Protein AF-A0A9Q3QC47-F1 (afdb_monomer)

Radius of gyration: 22.68 Å; Cα contacts (8 Å, |Δi|>4): 13; chains: 1; bounding box: 54×27×54 Å

Structure (mmCIF, N/CA/C/O backbone):
data_AF-A0A9Q3QC47-F1
#
_entry.id   AF-A0A9Q3QC47-F1
#
loop_
_atom_site.group_PDB
_atom_site.id
_atom_site.type_symbol
_atom_site.label_atom_id
_atom_site.label_alt_id
_atom_site.label_comp_id
_atom_site.label_asym_id
_atom_site.label_entity_id
_atom_site.label_seq_id
_atom_site.pdbx_PDB_ins_code
_atom_site.Cartn_x
_atom_site.Cartn_y
_atom_site.Cartn_z
_atom_site.occupancy
_atom_site.B_iso_or_equiv
_atom_site.auth_seq_id
_atom_site.auth_comp_id
_atom_site.auth_asym_id
_atom_site.auth_atom_id
_atom_site.pdbx_PDB_model_num
ATOM 1 N N . MET A 1 1 ? -28.672 -5.223 14.395 1.00 54.38 1 MET A N 1
ATOM 2 C CA . MET A 1 1 ? -27.732 -6.183 15.034 1.00 54.38 1 MET A CA 1
ATOM 3 C C . MET A 1 1 ? -26.542 -6.596 14.155 1.00 54.38 1 MET A C 1
ATOM 5 O O . MET A 1 1 ? -25.446 -6.690 14.689 1.00 54.38 1 MET A O 1
ATOM 9 N N . LYS A 1 2 ? -26.691 -6.798 12.832 1.00 61.84 2 LYS A N 1
ATOM 10 C CA . LYS A 1 2 ? -25.588 -7.261 11.954 1.00 61.84 2 LYS A CA 1
ATOM 11 C C . LYS A 1 2 ? -24.378 -6.303 11.859 1.00 61.84 2 LYS A C 1
ATOM 13 O O . LYS A 1 2 ? -23.245 -6.766 11.855 1.00 61.84 2 LYS A O 1
ATOM 18 N N . LYS A 1 3 ? -24.607 -4.979 11.837 1.00 67.12 3 LYS A N 1
ATOM 19 C CA . LYS A 1 3 ? -23.544 -3.955 11.699 1.00 67.12 3 LYS A CA 1
ATOM 20 C C . LYS A 1 3 ? -22.609 -3.881 12.919 1.00 67.12 3 LYS A C 1
ATOM 22 O O . LYS A 1 3 ? -21.399 -3.842 12.747 1.00 67.12 3 LYS A O 1
ATOM 27 N N . LYS A 1 4 ? -23.169 -3.945 14.137 1.00 75.50 4 LYS A N 1
ATOM 28 C CA . LYS A 1 4 ? -22.404 -3.904 15.399 1.00 75.50 4 LYS A CA 1
ATOM 29 C C . LYS A 1 4 ? -21.450 -5.098 15.515 1.00 75.50 4 LYS A C 1
ATOM 31 O O . LYS A 1 4 ? -20.255 -4.910 15.656 1.00 75.50 4 LYS A O 1
ATOM 36 N N . ARG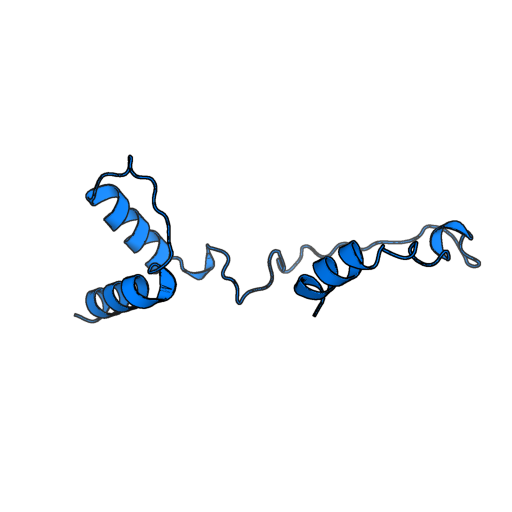 A 1 5 ? -21.961 -6.308 15.259 1.00 82.06 5 ARG A N 1
ATOM 37 C CA . ARG A 1 5 ? -21.166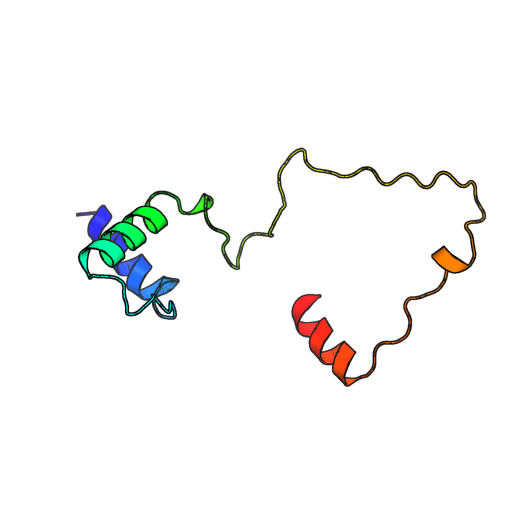 -7.548 15.274 1.00 82.06 5 ARG A CA 1
ATOM 38 C C . ARG A 1 5 ? -20.002 -7.531 14.271 1.00 82.06 5 ARG A C 1
ATOM 40 O O . ARG A 1 5 ? -18.933 -8.051 14.563 1.00 82.06 5 ARG A O 1
ATOM 47 N N . ARG A 1 6 ? -20.208 -6.924 13.095 1.00 84.50 6 ARG A N 1
ATOM 48 C CA . ARG A 1 6 ? -19.160 -6.742 12.076 1.00 84.50 6 ARG A CA 1
ATOM 49 C C . ARG A 1 6 ? -18.092 -5.743 12.533 1.00 84.50 6 ARG A C 1
ATOM 51 O O . ARG A 1 6 ? -16.914 -6.004 12.319 1.00 84.50 6 ARG A O 1
ATOM 58 N N . LYS A 1 7 ? -18.496 -4.640 13.172 1.00 85.94 7 LYS A N 1
ATOM 59 C CA . LYS A 1 7 ? -17.580 -3.637 13.736 1.00 85.94 7 LYS A CA 1
ATOM 60 C C . LYS A 1 7 ? -16.715 -4.234 14.843 1.00 85.94 7 LYS A C 1
ATOM 62 O O . LYS A 1 7 ? -15.502 -4.085 14.796 1.00 85.94 7 LYS A O 1
ATOM 67 N N . ASP A 1 8 ? -17.315 -4.994 15.755 1.00 88.31 8 ASP A N 1
ATOM 68 C CA . ASP A 1 8 ? -16.591 -5.650 16.850 1.00 88.31 8 ASP A CA 1
ATOM 69 C C . ASP A 1 8 ? -15.549 -6.653 16.319 1.00 88.31 8 ASP A C 1
ATOM 71 O O . ASP A 1 8 ? -14.403 -6.664 16.765 1.00 88.31 8 ASP A O 1
ATOM 75 N N . PHE A 1 9 ? -15.915 -7.445 15.303 1.00 88.56 9 PHE A N 1
ATOM 76 C CA . PHE A 1 9 ? -14.991 -8.373 14.644 1.00 88.56 9 PHE A CA 1
ATOM 77 C C . PHE A 1 9 ? -13.847 -7.648 13.919 1.00 88.56 9 PHE A C 1
ATOM 79 O O . PHE A 1 9 ? -12.696 -8.071 13.995 1.00 88.56 9 PHE A O 1
ATOM 86 N N . PHE A 1 10 ? -14.145 -6.537 13.243 1.00 86.31 10 PHE A N 1
ATOM 87 C CA . PHE A 1 10 ? -13.144 -5.713 12.564 1.00 86.31 10 PHE A CA 1
ATOM 88 C C . PHE A 1 10 ? -12.159 -5.073 13.546 1.00 86.31 10 PHE A C 1
ATOM 90 O O . PHE A 1 10 ? -10.954 -5.105 13.308 1.00 86.31 10 PHE A 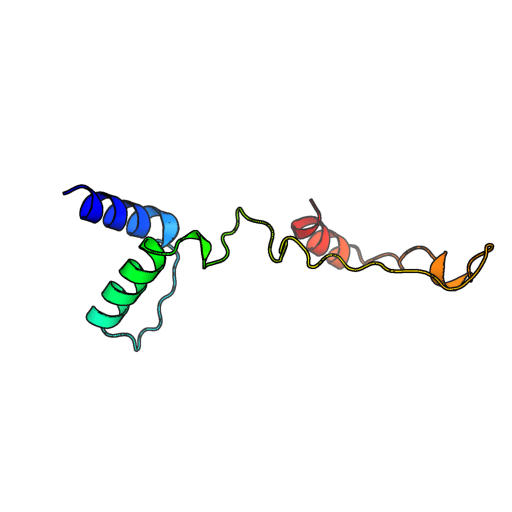O 1
ATOM 97 N N . ILE A 1 11 ? -12.652 -4.565 14.679 1.00 87.75 11 ILE A N 1
ATOM 98 C CA . ILE A 1 11 ? -11.805 -3.989 15.727 1.00 87.75 11 ILE A CA 1
ATOM 99 C C . ILE A 1 11 ? -10.890 -5.063 16.329 1.00 87.75 11 ILE A C 1
ATOM 101 O O . ILE A 1 11 ? -9.685 -4.853 16.434 1.00 87.75 11 ILE A O 1
ATOM 105 N N . ALA A 1 12 ? -11.445 -6.227 16.680 1.00 87.75 12 ALA A N 1
ATOM 106 C CA . ALA A 1 12 ? -10.692 -7.313 17.308 1.00 87.75 12 ALA A CA 1
ATOM 107 C C . ALA A 1 12 ? -9.699 -8.009 16.361 1.00 87.75 12 ALA A C 1
ATOM 109 O O . ALA A 1 12 ? -8.700 -8.561 16.821 1.00 87.75 12 ALA A O 1
ATOM 110 N N . GLY A 1 13 ? -9.989 -8.015 15.058 1.00 85.44 13 GLY A N 1
ATOM 111 C CA . GLY A 1 13 ? -9.148 -8.627 14.035 1.00 85.44 13 GLY A CA 1
ATOM 112 C C . GLY A 1 13 ? -8.153 -7.644 13.425 1.00 85.44 13 GLY A C 1
ATOM 113 O O . GLY A 1 13 ? -6.952 -7.777 13.624 1.00 85.44 13 GLY A O 1
ATOM 114 N N . GLN A 1 14 ? -8.654 -6.664 12.670 1.00 81.69 14 GLN A N 1
ATOM 115 C CA . GLN A 1 14 ? -7.827 -5.811 11.810 1.00 81.69 14 GLN A CA 1
ATOM 116 C C . GLN A 1 14 ? -7.253 -4.583 12.519 1.00 81.69 14 GLN A C 1
ATOM 118 O O . GLN A 1 14 ? -6.178 -4.123 12.153 1.00 81.69 14 GLN A O 1
ATOM 123 N N . LEU A 1 15 ? -7.924 -4.062 13.550 1.00 84.62 15 LEU A N 1
ATOM 124 C CA . LEU A 1 15 ? -7.432 -2.895 14.297 1.00 84.62 15 LEU A CA 1
ATOM 125 C C . LEU A 1 15 ? -6.704 -3.253 15.596 1.00 84.62 15 LEU A C 1
ATOM 127 O O . LEU A 1 15 ? -6.312 -2.354 16.336 1.00 84.62 15 LEU A O 1
ATOM 131 N N . LYS A 1 16 ? -6.485 -4.541 15.877 1.00 84.38 16 LYS A N 1
ATOM 132 C CA . LYS A 1 16 ? -5.838 -4.994 17.116 1.00 84.38 16 LYS A CA 1
ATOM 133 C C . LYS A 1 16 ? -4.436 -4.405 17.301 1.00 84.38 16 LYS A C 1
ATOM 135 O O . LYS A 1 16 ? -4.054 -4.067 18.416 1.00 84.38 16 LYS A O 1
ATOM 140 N N . GLU A 1 17 ? -3.693 -4.275 16.207 1.00 83.75 17 GLU A N 1
ATOM 141 C CA . GLU A 1 17 ? -2.330 -3.725 16.185 1.00 83.75 17 GLU A CA 1
ATOM 142 C C . GLU A 1 17 ? -2.292 -2.265 15.703 1.00 83.75 17 GLU A C 1
ATOM 144 O O . GLU A 1 17 ? -1.221 -1.663 15.592 1.00 83.75 17 GLU A O 1
ATOM 149 N N . ALA A 1 18 ? -3.458 -1.670 15.428 1.00 85.00 18 ALA A N 1
ATOM 150 C CA . ALA A 1 18 ? -3.541 -0.318 14.904 1.00 85.00 18 ALA A CA 1
ATOM 151 C C . ALA A 1 18 ? -3.168 0.708 15.980 1.00 85.00 18 ALA A C 1
ATOM 153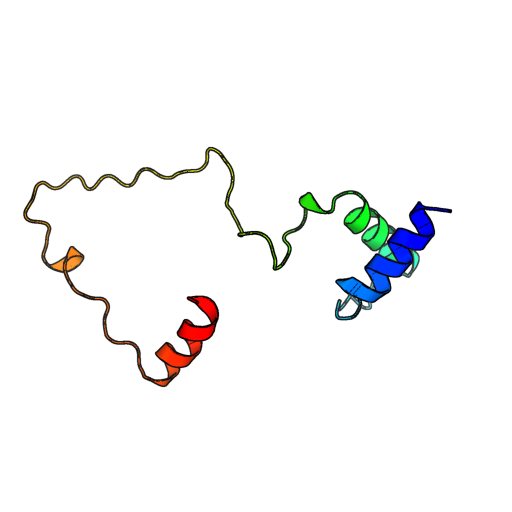 O O . ALA A 1 18 ? -3.769 0.784 17.053 1.00 85.00 18 ALA A O 1
ATOM 154 N N . LYS A 1 19 ? -2.190 1.558 15.664 1.00 87.06 19 LYS A N 1
ATOM 155 C CA . LYS A 1 19 ? -1.787 2.681 16.514 1.00 87.06 19 LYS A CA 1
ATOM 156 C C . LYS A 1 19 ? -2.520 3.937 16.056 1.00 87.06 19 LYS A C 1
ATOM 158 O O . LYS A 1 19 ? -2.124 4.576 15.086 1.00 87.06 19 LYS A O 1
ATOM 163 N N . LEU A 1 20 ? -3.608 4.277 16.742 1.00 87.00 20 LEU A N 1
ATOM 164 C CA . LEU A 1 20 ? -4.328 5.533 16.517 1.00 87.00 20 LEU A CA 1
ATOM 165 C C . LEU A 1 20 ? -3.639 6.681 17.263 1.00 87.00 20 LEU A C 1
ATOM 167 O O . LEU A 1 20 ? -3.131 6.482 18.367 1.00 87.00 20 LEU A O 1
ATOM 171 N N . ASN A 1 21 ? -3.663 7.886 16.685 1.00 90.50 21 ASN A N 1
ATOM 172 C CA . ASN A 1 21 ? -3.140 9.081 17.349 1.00 90.50 21 ASN A CA 1
ATOM 173 C C . ASN A 1 21 ? -3.839 9.283 18.714 1.00 90.50 21 ASN A C 1
ATOM 175 O O . ASN A 1 21 ? -5.060 9.130 18.835 1.00 90.50 21 ASN A O 1
ATOM 179 N N . GLN A 1 22 ? -3.053 9.608 19.742 1.00 88.62 22 GLN A N 1
ATOM 180 C CA . GLN A 1 22 ? -3.521 9.856 21.105 1.00 88.62 22 GLN A CA 1
ATOM 181 C C . GLN A 1 22 ? -4.367 11.131 21.213 1.00 88.62 22 GLN A C 1
ATOM 183 O O . GLN A 1 22 ? -5.243 11.198 22.068 1.00 88.62 22 GLN A O 1
ATOM 188 N N . GLU A 1 23 ? -4.172 12.093 20.311 1.00 92.94 23 GLU A N 1
ATOM 189 C CA . GLU A 1 23 ? -4.931 13.352 20.263 1.00 92.94 23 GLU A CA 1
ATOM 190 C C . GLU A 1 23 ? -6.380 13.169 19.778 1.00 92.94 23 GLU A C 1
ATOM 192 O O . GLU A 1 23 ? -7.212 14.067 19.908 1.00 92.94 23 GLU A O 1
ATOM 197 N N . LEU A 1 24 ? -6.713 12.004 19.209 1.00 89.31 24 LEU A N 1
ATOM 198 C CA . LEU A 1 24 ? -8.064 11.720 18.739 1.00 89.31 24 LEU A CA 1
ATOM 199 C C . LEU A 1 24 ? -9.010 11.490 19.920 1.00 89.31 24 LEU A C 1
ATOM 201 O O . LEU A 1 24 ? -8.835 10.561 20.712 1.00 89.31 24 LEU A O 1
ATOM 205 N N . THR A 1 25 ? -10.087 12.271 19.961 1.00 93.44 25 THR A N 1
ATOM 206 C CA . THR A 1 25 ? -11.209 12.014 20.873 1.00 93.44 25 THR A CA 1
ATOM 207 C C . THR A 1 25 ? -11.908 10.694 20.533 1.00 93.44 25 THR A C 1
ATOM 209 O O . THR A 1 25 ? -11.864 10.218 19.396 1.00 93.44 25 THR A O 1
ATOM 212 N N . GLU A 1 26 ? -12.608 10.105 21.504 1.00 89.75 26 GLU A N 1
ATOM 213 C CA . GLU A 1 26 ? -13.329 8.836 21.314 1.00 89.75 26 GLU A CA 1
ATOM 214 C C . GLU A 1 26 ? -14.331 8.898 20.155 1.00 89.75 26 GLU A C 1
ATOM 216 O O . GLU A 1 26 ? -14.347 8.012 19.306 1.00 89.75 26 GLU A O 1
ATOM 221 N N . LYS A 1 27 ? -15.074 10.005 20.031 1.00 92.50 27 LYS A N 1
ATOM 222 C CA . LYS A 1 27 ? -16.012 10.229 18.917 1.00 92.50 27 LYS A CA 1
ATOM 223 C C . LYS A 1 27 ? -15.319 10.228 17.553 1.00 92.50 27 LYS A C 1
ATOM 225 O O . LYS A 1 27 ? -15.867 9.720 16.577 1.00 92.50 27 LYS A O 1
ATOM 230 N N . MET A 1 28 ? -14.117 10.799 17.467 1.00 92.00 28 MET A N 1
ATOM 231 C CA . MET A 1 28 ? -13.343 10.805 16.223 1.00 92.00 28 MET A CA 1
ATOM 232 C C . MET A 1 28 ? -12.840 9.406 15.879 1.00 92.00 28 MET A C 1
ATOM 234 O O . MET A 1 28 ? -12.899 9.015 14.716 1.00 92.00 28 MET A O 1
ATOM 238 N N . LYS A 1 29 ? -12.401 8.635 16.882 1.00 90.81 29 LYS A N 1
ATOM 239 C CA . LYS A 1 29 ? -12.004 7.233 16.692 1.00 90.81 29 LYS A CA 1
ATOM 240 C C . LYS A 1 29 ? -13.181 6.391 16.214 1.00 90.81 29 LYS A C 1
ATOM 242 O O . LYS A 1 29 ? -13.036 5.646 15.254 1.00 90.81 29 LYS A O 1
ATOM 247 N N . GLU A 1 30 ? -14.356 6.547 16.817 1.00 91.06 30 GLU A N 1
ATOM 248 C CA . GLU A 1 30 ? -15.555 5.827 16.383 1.00 91.06 30 GLU A CA 1
ATOM 249 C C . GLU A 1 30 ? -15.920 6.137 14.934 1.00 91.06 30 GLU A C 1
ATOM 251 O O . GLU A 1 30 ? -16.140 5.205 14.158 1.00 91.06 30 GLU A O 1
ATOM 256 N N . LYS A 1 31 ? -15.914 7.425 14.564 1.00 93.12 31 LYS A N 1
ATOM 257 C CA . LYS A 1 31 ? -16.196 7.874 13.197 1.00 93.12 31 LYS A CA 1
ATOM 258 C C . LYS A 1 31 ? -15.161 7.355 12.197 1.00 93.12 31 LYS A C 1
ATOM 260 O O . LYS A 1 31 ? -15.530 6.962 11.096 1.00 93.12 31 LYS A O 1
ATOM 265 N N . LEU A 1 32 ? -13.884 7.325 12.579 1.00 90.81 32 LEU A N 1
ATOM 266 C CA . LEU A 1 32 ? -12.814 6.753 11.763 1.00 90.81 32 LEU A CA 1
ATOM 267 C C . LEU A 1 32 ? -13.047 5.260 11.514 1.00 90.81 32 LEU A C 1
ATOM 269 O O . LEU A 1 32 ? -12.991 4.816 10.373 1.00 90.81 32 LEU A O 1
ATOM 273 N N . ILE A 1 33 ? -13.347 4.492 12.565 1.00 90.75 33 ILE A N 1
ATOM 274 C CA . ILE A 1 33 ? -13.611 3.053 12.446 1.00 90.75 33 ILE A CA 1
ATOM 275 C C . ILE A 1 33 ? -14.826 2.805 11.547 1.00 90.75 33 ILE A C 1
ATOM 277 O O . ILE A 1 33 ? -14.798 1.892 10.725 1.00 90.75 33 ILE A O 1
ATOM 281 N N . ASP A 1 34 ? -15.879 3.615 11.679 1.00 91.75 34 ASP A N 1
ATOM 282 C CA . ASP A 1 34 ? -17.056 3.510 10.814 1.00 91.75 34 ASP A CA 1
ATOM 283 C C . ASP A 1 34 ? -16.714 3.773 9.344 1.00 91.75 34 ASP A C 1
ATOM 285 O O . ASP A 1 34 ? -17.146 3.009 8.484 1.00 91.75 34 ASP A O 1
ATOM 289 N N . LEU A 1 35 ? -15.882 4.779 9.063 1.00 92.38 35 LEU A N 1
ATOM 290 C CA . LEU A 1 35 ? -15.441 5.111 7.707 1.00 92.38 35 LEU A CA 1
ATOM 291 C C . LEU A 1 35 ? -14.601 3.981 7.087 1.00 92.38 35 LEU A C 1
ATOM 293 O O . LEU A 1 35 ? -14.850 3.586 5.949 1.00 92.38 35 LEU A O 1
ATOM 297 N N . LEU A 1 36 ? -13.664 3.407 7.848 1.00 89.56 36 LEU A N 1
ATOM 298 C CA . LEU A 1 36 ? -12.849 2.266 7.405 1.00 89.56 36 LEU A CA 1
ATOM 299 C C . LEU A 1 36 ? -13.709 1.028 7.093 1.00 89.56 36 LEU A C 1
ATOM 301 O O . LEU A 1 36 ? -13.446 0.303 6.137 1.00 89.56 36 LEU A O 1
ATOM 305 N N . LEU A 1 37 ? -14.760 0.789 7.882 1.00 89.00 37 LEU A N 1
ATOM 306 C CA . LEU A 1 37 ? -15.705 -0.313 7.668 1.00 89.00 37 LEU A CA 1
ATOM 307 C C . LEU A 1 37 ? -16.642 -0.100 6.480 1.00 89.00 37 LEU A C 1
ATOM 309 O O . LEU A 1 37 ? -17.100 -1.078 5.877 1.00 89.00 37 LEU A O 1
ATOM 313 N N . GLU A 1 38 ? -16.998 1.153 6.213 1.00 91.94 38 GLU A N 1
ATOM 314 C CA . GLU A 1 38 ? -17.901 1.536 5.135 1.00 91.94 38 GLU A CA 1
ATOM 315 C C . GLU A 1 38 ? -17.215 1.443 3.770 1.00 91.94 38 GLU A C 1
ATOM 317 O O . GLU A 1 38 ? -17.815 0.913 2.835 1.00 91.94 38 GLU A O 1
ATOM 322 N N . TYR A 1 39 ? -15.944 1.851 3.686 1.00 88.88 39 TYR A N 1
ATOM 323 C CA . TYR A 1 39 ? -15.177 1.906 2.438 1.00 88.88 39 TYR A CA 1
ATOM 324 C C . TYR A 1 39 ? -13.915 1.027 2.472 1.00 88.88 39 TYR A C 1
ATOM 326 O O . TYR A 1 39 ? -12.818 1.542 2.275 1.00 88.88 39 TYR A O 1
ATOM 334 N N . PRO A 1 40 ? -14.024 -0.300 2.678 1.00 82.50 40 PRO A N 1
ATOM 335 C CA . PRO A 1 40 ? -12.853 -1.165 2.842 1.00 82.50 40 PRO A CA 1
ATOM 336 C C . PRO A 1 40 ? -11.920 -1.150 1.623 1.00 82.50 40 PRO A C 1
ATOM 338 O O . PRO A 1 40 ? -10.710 -1.156 1.791 1.00 82.50 40 PRO A O 1
ATOM 341 N N . ASN A 1 41 ? -12.471 -1.039 0.411 1.00 80.44 41 ASN A N 1
ATOM 342 C CA . ASN A 1 41 ? -11.699 -1.055 -0.839 1.00 80.44 41 ASN A CA 1
ATOM 343 C C . ASN A 1 41 ? -11.022 0.290 -1.156 1.00 80.44 41 ASN A C 1
ATOM 345 O O . ASN A 1 41 ? -10.279 0.391 -2.127 1.00 80.44 41 ASN A O 1
ATOM 349 N N . ALA A 1 42 ? -11.333 1.350 -0.402 1.00 84.50 42 ALA A N 1
ATOM 350 C CA . ALA A 1 42 ? -10.692 2.653 -0.578 1.00 84.50 42 ALA A CA 1
ATOM 351 C C . ALA A 1 42 ? -9.330 2.729 0.132 1.00 84.50 42 ALA A C 1
ATOM 353 O O . ALA A 1 42 ? -8.575 3.675 -0.086 1.00 84.50 42 ALA A O 1
ATOM 354 N N . PHE A 1 43 ? -9.021 1.748 0.983 1.00 83.81 43 PHE A N 1
ATOM 355 C CA . PHE A 1 43 ? -7.783 1.669 1.744 1.00 83.81 43 PHE A CA 1
ATOM 356 C C . PHE A 1 43 ? -6.993 0.446 1.298 1.00 83.81 43 PHE A C 1
ATOM 358 O O . PHE A 1 43 ? -7.559 -0.622 1.088 1.00 83.81 43 PHE A O 1
ATOM 365 N N . ALA A 1 44 ? -5.678 0.600 1.170 1.00 79.19 44 ALA A N 1
ATOM 366 C CA . ALA A 1 44 ? -4.815 -0.518 0.826 1.00 79.19 44 ALA A CA 1
ATOM 367 C C . ALA A 1 44 ? -4.750 -1.518 1.987 1.00 79.19 44 ALA A C 1
ATOM 369 O O . ALA A 1 44 ? -4.548 -1.133 3.142 1.00 79.19 44 ALA A O 1
ATOM 370 N N . THR A 1 45 ? -4.885 -2.801 1.664 1.00 78.06 45 THR A N 1
ATOM 371 C CA . THR A 1 45 ? -4.626 -3.903 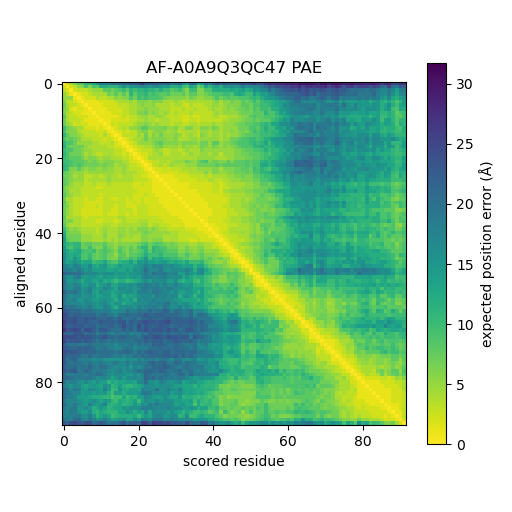2.592 1.00 78.06 45 THR A CA 1
ATOM 372 C C . THR A 1 45 ? -3.322 -4.606 2.227 1.00 78.06 45 THR A C 1
ATOM 374 O O . THR A 1 45 ? -2.812 -4.476 1.119 1.00 78.06 45 THR A O 1
ATOM 377 N N . ASP A 1 46 ? -2.778 -5.378 3.161 1.00 75.19 46 ASP A N 1
ATOM 378 C CA . ASP A 1 46 ? -1.606 -6.240 2.968 1.00 75.19 46 ASP A CA 1
ATOM 379 C C . ASP A 1 46 ? -1.838 -7.379 1.957 1.00 75.19 46 ASP A C 1
ATOM 381 O O . ASP A 1 46 ? -0.890 -8.014 1.500 1.00 75.19 46 ASP A O 1
ATOM 385 N N . LYS A 1 47 ? -3.100 -7.642 1.605 1.00 75.31 47 LYS A N 1
ATOM 386 C CA . LYS A 1 47 ? -3.513 -8.718 0.695 1.00 75.31 47 LYS A CA 1
ATOM 387 C C . LYS A 1 47 ? -3.652 -8.274 -0.755 1.00 75.31 47 LYS A C 1
ATOM 389 O O . LYS A 1 47 ? -3.747 -9.129 -1.633 1.00 75.31 47 LYS A O 1
ATOM 394 N N . GLU A 1 48 ? -3.711 -6.971 -1.006 1.00 73.06 48 GLU A N 1
ATOM 395 C CA . GLU A 1 48 ? -3.986 -6.418 -2.329 1.00 73.06 48 GLU A CA 1
ATOM 396 C C . GLU A 1 48 ? -2.733 -5.740 -2.894 1.00 73.06 48 GLU A C 1
ATOM 398 O O . GLU A 1 48 ? -2.063 -4.986 -2.183 1.00 73.06 48 GLU A O 1
ATOM 403 N N . PRO A 1 49 ? -2.389 -5.980 -4.172 1.00 72.88 49 PRO A N 1
ATOM 404 C CA . PRO A 1 49 ? -1.242 -5.332 -4.784 1.00 72.88 49 PRO A CA 1
ATOM 405 C C . PRO A 1 49 ? -1.468 -3.818 -4.855 1.00 72.88 49 PRO A C 1
ATOM 407 O O . PRO A 1 49 ? -2.445 -3.335 -5.433 1.00 72.88 49 PRO A O 1
ATOM 410 N N . LEU A 1 50 ? -0.531 -3.060 -4.288 1.00 71.12 50 LEU A N 1
ATOM 411 C CA . LEU A 1 50 ? -0.517 -1.604 -4.382 1.00 71.12 50 LEU A CA 1
ATOM 412 C C . LEU A 1 50 ? -0.401 -1.173 -5.851 1.00 71.12 50 LEU A C 1
ATOM 414 O O . LEU A 1 50 ? 0.505 -1.598 -6.563 1.00 71.12 50 LEU A O 1
ATOM 418 N N . GLY A 1 51 ? -1.294 -0.286 -6.294 1.00 67.62 51 GLY A N 1
ATOM 419 C CA . GLY A 1 51 ? -1.132 0.425 -7.566 1.00 67.62 51 GLY A CA 1
ATOM 420 C C . GLY A 1 51 ? -1.514 -0.348 -8.832 1.00 67.62 51 GLY A C 1
ATOM 421 O O . GLY A 1 51 ? -1.225 0.135 -9.924 1.00 67.62 51 GLY A O 1
ATOM 422 N N . ALA A 1 52 ? -2.206 -1.487 -8.732 1.00 66.75 52 ALA A N 1
ATOM 423 C CA . ALA A 1 52 ? -2.781 -2.180 -9.892 1.00 66.75 52 ALA A CA 1
ATOM 424 C C . ALA A 1 52 ? -4.038 -1.457 -10.428 1.00 66.75 52 ALA A C 1
ATOM 426 O O . ALA A 1 52 ? -5.134 -2.015 -10.475 1.00 66.75 52 ALA A O 1
ATOM 427 N N . ILE A 1 53 ? -3.897 -0.180 -10.799 1.00 71.38 53 ILE A N 1
ATOM 428 C CA . ILE A 1 53 ? -4.991 0.623 -11.346 1.00 71.38 53 ILE A CA 1
ATOM 429 C C . ILE A 1 53 ? -5.196 0.218 -12.807 1.00 71.38 53 ILE A C 1
ATOM 431 O O . ILE A 1 53 ? -4.341 0.447 -13.666 1.00 71.38 53 ILE A O 1
ATOM 435 N N . SER A 1 54 ? -6.353 -0.371 -13.103 1.00 73.88 54 SER A N 1
ATOM 436 C CA . SER A 1 54 ? -6.742 -0.710 -14.472 1.00 73.88 54 SER A CA 1
ATOM 437 C C . SER A 1 54 ? -6.649 0.519 -15.384 1.00 73.88 54 SER A C 1
ATOM 439 O O . SER A 1 54 ? -7.182 1.580 -15.055 1.00 73.88 54 SER A O 1
ATOM 441 N N . GLY A 1 55 ? -5.978 0.379 -16.529 1.00 80.06 55 GLY A N 1
ATOM 442 C CA . GLY A 1 55 ? -5.822 1.45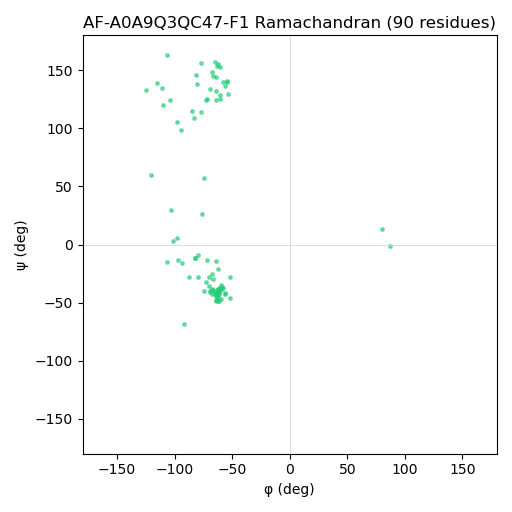2 -17.519 1.00 80.06 55 GLY A CA 1
ATOM 443 C C . GLY A 1 55 ? -4.625 2.387 -17.304 1.00 80.06 55 GLY A C 1
ATOM 444 O O . GLY A 1 55 ? -4.414 3.260 -18.135 1.00 80.06 55 GLY A O 1
ATOM 445 N N . HIS A 1 56 ? -3.822 2.196 -16.250 1.00 80.06 56 HIS A N 1
ATOM 446 C CA . HIS A 1 56 ? -2.588 2.965 -16.002 1.00 80.06 56 HIS A CA 1
ATOM 447 C C . HIS A 1 56 ? -1.313 2.178 -16.361 1.00 80.06 56 HIS A C 1
ATOM 449 O O . HIS A 1 56 ? -0.266 2.351 -15.740 1.00 80.06 56 HIS A O 1
ATOM 455 N N . GLY A 1 57 ? -1.398 1.279 -17.345 1.00 81.50 57 GLY A N 1
ATOM 456 C CA . GLY A 1 57 ? -0.215 0.612 -17.889 1.00 81.50 57 GLY A CA 1
ATOM 457 C C . GLY A 1 57 ? 0.715 1.621 -18.566 1.00 81.50 57 GLY A C 1
ATOM 458 O O . GLY A 1 57 ? 0.248 2.585 -19.170 1.00 81.50 57 GLY A O 1
ATOM 459 N N . VAL A 1 58 ? 2.025 1.405 -18.459 1.00 83.56 58 VAL A N 1
ATOM 460 C CA . VAL A 1 58 ? 3.034 2.232 -19.130 1.00 83.56 58 VAL A CA 1
ATOM 461 C C . VAL A 1 58 ? 3.685 1.411 -20.233 1.00 83.56 58 VAL A C 1
ATOM 463 O O . VAL A 1 58 ? 4.320 0.394 -19.952 1.00 83.56 58 VAL A O 1
ATOM 466 N N . ASP A 1 59 ? 3.566 1.884 -21.472 1.00 85.38 59 ASP A N 1
ATOM 467 C CA . ASP A 1 59 ? 4.287 1.321 -22.610 1.00 85.38 59 ASP A CA 1
ATOM 468 C C . ASP A 1 59 ? 5.695 1.919 -22.669 1.00 85.38 59 ASP A C 1
ATOM 470 O O . ASP A 1 59 ? 5.891 3.095 -22.981 1.00 85.38 59 ASP A O 1
ATOM 474 N N . ILE A 1 60 ? 6.696 1.100 -22.349 1.00 85.06 60 ILE A N 1
ATOM 475 C CA . ILE A 1 60 ? 8.107 1.488 -22.412 1.00 85.06 60 ILE A CA 1
ATOM 476 C C . ILE A 1 60 ? 8.683 0.976 -23.732 1.00 85.06 60 ILE A C 1
ATOM 478 O O . ILE A 1 60 ? 8.944 -0.217 -23.888 1.00 85.06 60 ILE A O 1
ATOM 482 N N . ILE A 1 61 ? 8.898 1.889 -24.680 1.00 85.69 61 ILE A N 1
ATOM 483 C CA . ILE A 1 61 ? 9.478 1.585 -25.993 1.00 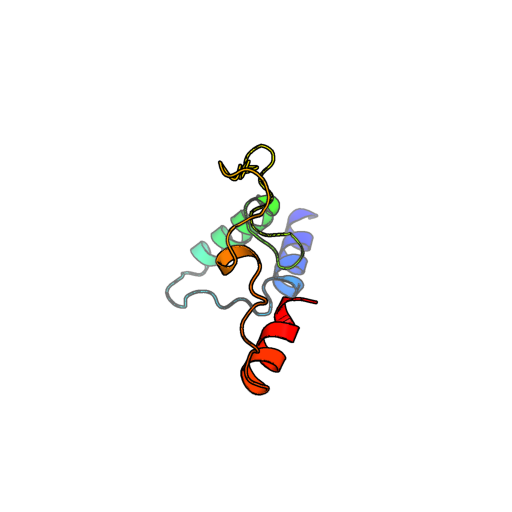85.69 61 ILE A CA 1
ATOM 484 C C . ILE A 1 61 ? 10.936 2.049 -26.015 1.00 85.69 61 ILE A C 1
ATOM 486 O O . ILE A 1 61 ? 11.244 3.212 -25.756 1.00 85.69 61 ILE A O 1
ATOM 490 N N . ILE A 1 62 ? 11.848 1.130 -26.334 1.00 83.12 62 ILE A N 1
ATOM 491 C CA . ILE A 1 62 ? 13.261 1.452 -26.542 1.00 83.12 62 ILE A CA 1
ATOM 492 C C . ILE A 1 62 ? 13.426 1.900 -27.997 1.00 83.12 62 ILE A C 1
ATOM 494 O O . ILE A 1 62 ? 13.281 1.095 -28.911 1.00 83.12 62 ILE A O 1
ATOM 498 N N . ASN A 1 63 ? 13.783 3.166 -28.213 1.00 82.69 63 ASN A N 1
ATOM 499 C CA . ASN A 1 63 ? 13.980 3.755 -29.549 1.00 82.69 63 ASN A CA 1
ATOM 500 C C . ASN A 1 63 ? 15.310 3.343 -30.222 1.00 82.69 63 ASN A C 1
ATOM 502 O O . ASN A 1 63 ? 15.872 4.104 -31.005 1.00 82.69 63 ASN A O 1
ATOM 506 N N . LEU A 1 64 ? 15.862 2.178 -29.876 1.00 81.62 64 LEU A N 1
ATOM 507 C CA . LEU A 1 64 ? 17.132 1.672 -30.399 1.00 81.62 64 LEU A CA 1
ATOM 508 C C . LEU A 1 64 ? 16.912 0.291 -31.005 1.00 81.62 64 LEU A C 1
ATOM 510 O O . LEU A 1 64 ? 16.319 -0.586 -30.375 1.00 81.62 64 LEU A O 1
ATOM 514 N N . GLU A 1 65 ? 17.438 0.088 -32.206 1.00 80.56 65 GLU A N 1
ATOM 515 C CA . GLU A 1 65 ? 17.456 -1.221 -32.848 1.00 80.56 65 GLU A CA 1
ATOM 516 C C . GLU A 1 65 ? 18.549 -2.112 -32.240 1.00 80.56 65 GLU A C 1
ATOM 518 O O . GLU A 1 65 ? 19.519 -1.640 -31.640 1.00 80.56 65 GLU A O 1
ATOM 523 N N . LYS A 1 66 ? 18.386 -3.433 -32.361 1.00 78.75 66 LYS A N 1
ATOM 524 C CA . LYS A 1 66 ? 19.395 -4.387 -31.884 1.00 78.75 66 LYS A CA 1
ATOM 525 C C . LYS A 1 66 ? 20.684 -4.254 -32.717 1.00 78.75 66 LYS A C 1
ATOM 527 O O . LYS A 1 66 ? 20.589 -4.092 -33.931 1.00 78.75 66 LYS A O 1
ATOM 532 N N . PRO A 1 67 ? 21.873 -4.430 -32.111 1.00 86.12 67 PRO A N 1
ATOM 533 C CA . PRO A 1 67 ? 22.106 -4.821 -30.719 1.00 86.12 67 PRO A CA 1
ATOM 534 C C . PRO A 1 67 ? 21.974 -3.649 -29.730 1.00 86.12 67 PRO A C 1
ATOM 536 O O . PRO A 1 67 ? 22.482 -2.558 -29.962 1.00 86.12 67 PRO A O 1
ATOM 539 N N . TYR A 1 68 ? 21.326 -3.894 -28.584 1.00 82.69 68 TYR A N 1
ATOM 540 C CA . TYR A 1 68 ? 21.178 -2.885 -27.527 1.00 82.69 68 TYR A CA 1
ATOM 541 C C . TYR A 1 68 ? 22.534 -2.467 -26.939 1.00 82.69 68 TYR A C 1
ATOM 543 O O . TYR A 1 68 ? 23.466 -3.268 -26.901 1.00 82.69 68 TYR A O 1
ATOM 551 N N . SER A 1 69 ? 22.628 -1.245 -26.404 1.00 83.69 69 SER A N 1
ATOM 552 C CA . SER A 1 69 ? 23.844 -0.764 -25.732 1.00 83.69 69 SER A CA 1
ATOM 553 C C . SER A 1 69 ? 24.287 -1.712 -24.602 1.00 83.69 69 SER A C 1
ATOM 555 O O . SER A 1 69 ? 23.432 -2.166 -23.830 1.00 83.69 69 SER A O 1
ATOM 557 N N . PRO A 1 70 ? 25.604 -1.953 -24.420 1.00 82.12 70 PRO A N 1
ATOM 558 C CA . PRO A 1 70 ? 26.127 -2.759 -23.3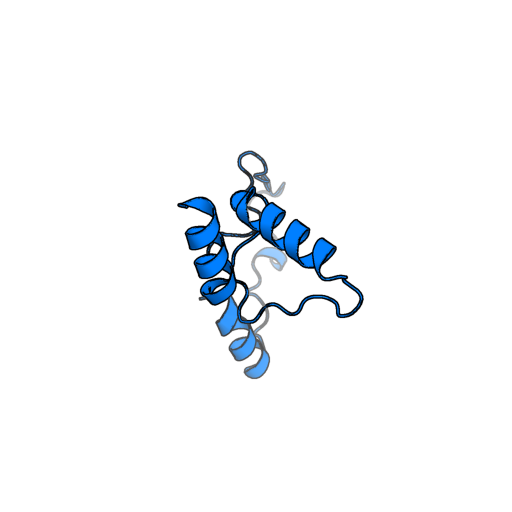17 1.00 82.12 70 PRO A CA 1
ATOM 559 C C . PRO A 1 70 ? 25.625 -2.313 -21.941 1.00 82.12 70 PRO A C 1
ATOM 561 O O . PRO A 1 70 ? 25.520 -3.135 -21.043 1.00 82.12 70 PRO A O 1
ATOM 564 N N . LEU A 1 71 ? 25.290 -1.029 -21.764 1.00 81.00 71 LEU A N 1
ATOM 565 C CA . LEU A 1 71 ? 24.751 -0.500 -20.507 1.00 81.00 71 LEU A CA 1
ATOM 566 C C . LEU A 1 71 ? 23.438 -1.168 -20.082 1.00 81.00 71 LEU A C 1
ATOM 568 O O . LEU A 1 71 ? 23.259 -1.427 -18.898 1.00 81.00 71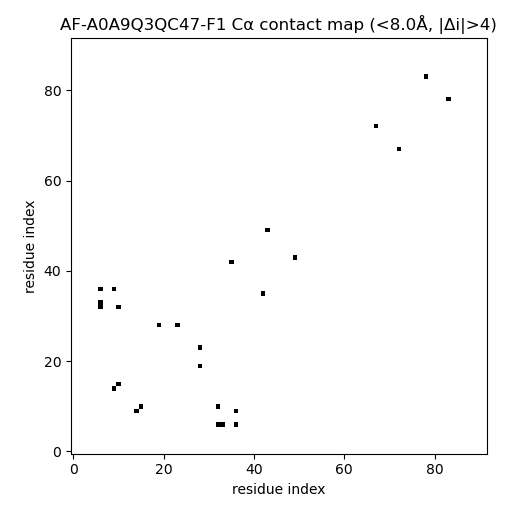 LEU A O 1
ATOM 572 N N . ILE A 1 72 ? 22.555 -1.465 -21.037 1.00 82.19 72 ILE A N 1
ATOM 573 C CA . ILE A 1 72 ? 21.248 -2.096 -20.785 1.00 82.19 72 ILE A CA 1
ATOM 574 C C . ILE A 1 72 ? 21.409 -3.611 -20.598 1.00 82.19 72 ILE A C 1
ATOM 576 O O . ILE A 1 72 ? 20.632 -4.246 -19.896 1.00 82.19 72 ILE A O 1
ATOM 580 N N . GLN A 1 73 ? 22.435 -4.193 -21.220 1.00 81.06 73 GLN A N 1
ATOM 581 C CA . GLN A 1 73 ? 22.722 -5.627 -21.150 1.00 81.06 73 GLN A CA 1
ATOM 582 C C . GLN A 1 73 ? 23.502 -6.032 -19.892 1.00 81.06 73 GLN A C 1
ATOM 584 O O . GLN A 1 73 ? 23.662 -7.224 -19.629 1.00 81.06 73 GLN A O 1
ATOM 589 N N . ARG A 1 74 ? 24.040 -5.067 -19.135 1.00 84.56 74 ARG A N 1
ATOM 590 C CA . ARG A 1 74 ? 24.810 -5.358 -17.924 1.00 84.56 74 ARG A CA 1
ATOM 591 C C . ARG A 1 74 ? 23.904 -6.016 -16.881 1.00 84.56 74 ARG A C 1
ATOM 593 O O . ARG A 1 74 ? 22.825 -5.489 -16.608 1.00 84.56 74 ARG A O 1
ATOM 600 N N . PRO A 1 75 ? 24.342 -7.125 -16.258 1.00 83.31 75 PRO A N 1
ATOM 601 C CA . PRO A 1 75 ? 23.632 -7.654 -15.108 1.00 83.31 75 PRO A CA 1
ATOM 602 C C . PRO A 1 75 ? 23.628 -6.606 -13.992 1.00 83.31 75 PRO A C 1
ATOM 604 O O . PRO A 1 75 ? 24.545 -5.783 -13.890 1.00 83.31 75 PRO A O 1
ATOM 607 N N . ALA A 1 76 ? 22.606 -6.657 -13.138 1.00 83.19 76 ALA A N 1
ATOM 608 C CA . ALA A 1 76 ? 22.607 -5.867 -11.917 1.00 83.19 76 ALA A CA 1
ATOM 609 C C . ALA A 1 76 ? 23.885 -6.165 -11.119 1.00 83.19 76 ALA A C 1
ATOM 611 O O . ALA A 1 76 ? 24.327 -7.316 -11.036 1.00 83.19 76 ALA A O 1
ATOM 612 N N . TYR A 1 77 ? 24.483 -5.125 -10.539 1.00 83.75 77 TYR A N 1
ATOM 613 C CA . TYR A 1 77 ? 25.632 -5.312 -9.662 1.00 83.75 77 TYR A CA 1
ATOM 614 C C . TYR A 1 77 ? 25.255 -6.244 -8.503 1.00 83.75 77 TYR A C 1
ATOM 616 O O . TYR A 1 77 ? 24.145 -6.134 -7.971 1.00 83.75 77 TYR A O 1
ATOM 624 N N . PRO A 1 78 ? 26.152 -7.162 -8.101 1.00 85.12 78 PRO A N 1
ATOM 625 C CA . PRO A 1 78 ? 25.860 -8.082 -7.017 1.00 85.12 78 PRO A CA 1
ATOM 626 C C . PRO A 1 78 ? 25.597 -7.294 -5.733 1.00 85.12 78 PRO A C 1
ATOM 628 O O . PRO A 1 78 ? 26.418 -6.483 -5.300 1.00 85.12 78 PRO A O 1
ATOM 631 N N . ALA A 1 79 ? 24.439 -7.537 -5.123 1.00 87.56 79 ALA A N 1
ATOM 632 C CA . ALA A 1 79 ? 24.126 -7.003 -3.808 1.00 87.56 79 ALA A CA 1
ATOM 633 C C . ALA A 1 79 ? 25.039 -7.648 -2.750 1.00 87.56 79 ALA A C 1
ATOM 635 O O . ALA A 1 79 ? 25.425 -8.813 -2.871 1.00 87.56 79 ALA A O 1
ATOM 636 N N . SER A 1 80 ? 25.366 -6.904 -1.689 1.00 92.69 80 SER A N 1
ATOM 637 C CA . SER A 1 80 ? 26.075 -7.476 -0.539 1.00 92.69 80 SER A CA 1
ATOM 638 C C . SER A 1 80 ? 25.223 -8.567 0.130 1.00 92.69 80 SER A C 1
ATOM 640 O O . SER A 1 80 ? 23.995 -8.498 0.035 1.00 92.69 80 SER A O 1
ATOM 642 N N . PRO A 1 81 ? 25.818 -9.546 0.844 1.00 91.06 81 PRO A N 1
ATOM 643 C CA . PRO A 1 81 ? 25.055 -10.618 1.494 1.00 91.06 81 PRO A CA 1
ATOM 644 C C . PRO A 1 81 ? 23.917 -10.087 2.375 1.00 91.06 81 PRO A C 1
ATOM 646 O O . PRO A 1 81 ? 22.768 -10.483 2.220 1.00 91.06 81 PRO A O 1
ATOM 649 N N . ARG A 1 82 ? 24.212 -9.067 3.189 1.00 91.56 82 ARG A N 1
ATOM 650 C CA . ARG A 1 82 ? 23.226 -8.391 4.039 1.00 91.56 82 ARG A CA 1
ATOM 651 C C . ARG A 1 82 ? 22.126 -7.684 3.239 1.00 91.56 82 ARG A C 1
ATOM 653 O O . ARG A 1 82 ? 20.966 -7.713 3.635 1.00 91.56 82 ARG A O 1
ATOM 660 N N . ALA A 1 83 ? 22.480 -7.015 2.139 1.00 90.81 83 ALA A N 1
ATOM 661 C CA . ALA A 1 83 ? 21.493 -6.347 1.290 1.00 90.81 83 ALA A CA 1
ATOM 662 C C . ALA A 1 83 ? 20.592 -7.365 0.581 1.00 90.81 83 ALA A C 1
ATOM 664 O O . ALA A 1 83 ? 19.391 -7.146 0.463 1.00 90.81 83 ALA A O 1
ATOM 665 N N . ARG A 1 84 ? 21.160 -8.494 0.153 1.00 89.75 84 ARG A N 1
ATOM 666 C CA . ARG A 1 84 ? 20.421 -9.585 -0.472 1.00 89.75 84 ARG A CA 1
ATOM 667 C C . ARG A 1 84 ? 19.415 -10.213 0.492 1.00 89.75 84 ARG A C 1
ATOM 669 O O . ARG A 1 84 ? 18.252 -10.317 0.129 1.00 89.75 84 ARG A O 1
ATOM 676 N N . GLU A 1 85 ? 19.829 -10.544 1.714 1.00 91.44 85 GLU A N 1
ATOM 677 C CA . GLU A 1 85 ? 18.935 -11.088 2.750 1.00 91.44 85 GLU A CA 1
ATOM 678 C C . GLU A 1 85 ? 17.744 -10.160 3.031 1.00 91.44 85 GLU A C 1
ATOM 680 O O . GLU A 1 85 ? 16.608 -10.618 3.121 1.00 91.44 85 GLU A O 1
ATOM 685 N N . ALA A 1 86 ? 17.979 -8.845 3.112 1.00 89.50 86 ALA A N 1
ATOM 686 C CA . ALA A 1 86 ? 16.912 -7.868 3.317 1.00 89.50 86 ALA A CA 1
ATOM 687 C C . ALA A 1 86 ? 15.949 -7.774 2.118 1.00 89.50 86 ALA A C 1
ATOM 689 O O . ALA A 1 86 ? 14.739 -7.656 2.304 1.00 89.50 86 ALA A O 1
ATOM 690 N N . LEU A 1 87 ? 16.468 -7.841 0.887 1.00 88.38 87 LEU A N 1
ATOM 691 C CA . LEU A 1 87 ? 15.658 -7.796 -0.335 1.00 88.38 87 LEU A CA 1
ATOM 692 C C . LEU A 1 87 ? 14.821 -9.068 -0.530 1.00 88.38 87 LEU A C 1
ATOM 694 O O . LEU A 1 87 ? 13.682 -8.986 -0.985 1.00 88.38 87 LEU A O 1
ATOM 698 N N . GLU A 1 88 ? 15.345 -10.236 -0.151 1.00 89.31 88 GLU A N 1
ATOM 699 C CA . GLU A 1 88 ? 14.643 -11.521 -0.276 1.00 89.31 88 GLU A CA 1
ATOM 700 C C . GLU A 1 88 ? 13.348 -11.592 0.554 1.00 89.31 88 GLU A C 1
ATOM 702 O O . GLU A 1 88 ? 12.452 -12.365 0.214 1.00 89.31 88 GLU A O 1
ATOM 707 N N . VAL A 1 89 ? 13.195 -10.756 1.588 1.00 88.19 89 VAL A N 1
ATOM 708 C CA . VAL A 1 89 ? 11.939 -10.624 2.355 1.00 88.19 89 VAL A CA 1
ATOM 709 C C . VAL A 1 89 ? 10.807 -10.034 1.506 1.00 88.19 89 VAL A C 1
ATOM 711 O O . VAL A 1 89 ? 9.643 -10.348 1.737 1.00 88.19 89 VAL A O 1
ATOM 714 N N . HIS A 1 90 ? 11.139 -9.193 0.525 1.00 83.94 90 HIS A N 1
ATOM 715 C CA . HIS A 1 90 ? 10.171 -8.406 -0.243 1.00 83.94 90 HIS A CA 1
ATOM 716 C C . HIS A 1 90 ? 9.955 -8.897 -1.681 1.00 83.94 90 HIS A C 1
ATOM 718 O O . HIS A 1 90 ? 9.004 -8.463 -2.322 1.00 83.94 90 HIS A O 1
ATOM 724 N N . ILE A 1 91 ? 10.838 -9.755 -2.200 1.00 83.00 91 ILE A N 1
ATOM 725 C CA . ILE A 1 91 ? 10.825 -10.216 -3.603 1.00 83.00 91 ILE A CA 1
ATOM 726 C C . ILE A 1 91 ? 10.118 -11.578 -3.777 1.00 83.00 91 ILE A C 1
ATOM 728 O O . ILE A 1 91 ? 9.833 -11.966 -4.907 1.00 83.00 91 ILE A O 1
ATOM 732 N N . LYS A 1 92 ? 9.851 -12.307 -2.686 1.00 59.53 92 LYS A N 1
ATOM 733 C CA . LYS A 1 92 ? 9.251 -13.653 -2.723 1.00 59.53 92 LYS A CA 1
ATOM 734 C C . LYS A 1 92 ? 7.838 -13.703 -3.294 1.00 59.53 92 LYS A C 1
ATOM 736 O O . LYS A 1 92 ? 7.021 -12.837 -2.922 1.00 59.53 92 LYS A O 1
#

Foldseek 3Di:
DVVVVVLVCCCVPVVVVPDDDPPDDPVRVVVVSVVCVVCVVVDDDPPDDPPPDPPPDDDDDDPDDPPDDVVVVDDDDDDDPVRVVVVVVPPD

Secondary structure (DSSP, 8-state):
-HHHHHHHHHHHHTSTT----TT--HHHHHHHHHHHHH-GGGS--TTS-TT--TT---------PSSPPHHHHSPPPPPPHHHHHHHHHHH-

Solvent-accessible surface area (backbone atoms only — not comparable to full-atom values): 6299 Å² total; per-residue (Å²): 116,73,67,59,58,51,50,54,50,43,45,68,62,75,44,63,84,58,84,72,68,84,87,57,50,69,71,54,50,53,52,50,54,51,50,52,70,72,44,55,87,81,49,92,52,99,89,54,77,84,84,77,53,86,91,68,78,80,89,85,80,77,97,65,68,84,80,71,60,69,80,78,70,52,74,79,78,84,68,52,71,72,57,44,60,62,49,56,77,75,72,113

pLDDT: mean 83.67, std 7.67, range [54.38, 93.44]

Organism: NCBI:txid1389203

Sequence (92 aa):
MKKKRRKDFFIAGQLKEAKLNQELTEKMKEKLIDLLLEYPNAFATDKEPLGAISGHGVDIIINLEKPYSPLIQRPAYPASPRAREALEVHIK

Mean predicted aligned error: 10.36 Å